Protein AF-A0A9X2QCT7-F1 (afdb_monomer_lite)

pLDDT: mean 88.63, std 10.61, range [37.44, 97.06]

Sequence (73 aa):
MADAVSRMKACAARSVNDQRQHHAPVWSRSYHDHALRKDDDLHAAARYLIANPLRAGLVTHIGDYPFWDAIWV

Radius of gyration: 15.29 Å; chains: 1; bounding box: 25×31×36 Å

Structure (mmCIF, N/CA/C/O backbone):
data_AF-A0A9X2QCT7-F1
#
_entry.id   AF-A0A9X2QCT7-F1
#
loop_
_atom_site.group_PDB
_atom_site.id
_atom_site.type_symbol
_atom_site.label_atom_id
_atom_site.label_alt_id
_atom_site.label_comp_id
_atom_site.label_asym_id
_atom_site.label_entity_id
_atom_site.label_seq_id
_atom_site.pdbx_PDB_ins_code
_atom_site.Cartn_x
_atom_site.Cartn_y
_atom_site.Cartn_z
_atom_site.occupancy
_atom_site.B_iso_or_equiv
_atom_site.auth_seq_id
_atom_site.auth_comp_id
_atom_site.auth_asym_id
_atom_site.auth_atom_id
_atom_site.pdbx_PDB_model_num
ATOM 1 N N . MET A 1 1 ? 10.053 10.378 -7.559 1.00 68.00 1 MET A N 1
ATOM 2 C CA . MET A 1 1 ? 9.241 9.382 -6.820 1.00 68.00 1 MET A CA 1
ATOM 3 C C . MET A 1 1 ? 9.068 9.747 -5.347 1.00 68.00 1 MET A C 1
ATOM 5 O O . MET A 1 1 ? 7.929 9.768 -4.898 1.00 68.00 1 MET A O 1
ATOM 9 N N . ALA A 1 2 ? 10.138 10.085 -4.613 1.00 81.50 2 ALA A N 1
ATOM 10 C CA . ALA A 1 2 ? 10.076 10.374 -3.172 1.00 81.50 2 ALA A CA 1
ATOM 11 C C . ALA A 1 2 ? 8.999 11.405 -2.767 1.00 81.50 2 ALA A C 1
ATOM 13 O O . ALA A 1 2 ? 8.193 11.122 -1.881 1.00 81.50 2 ALA A O 1
ATOM 14 N N . ASP A 1 3 ? 8.909 12.545 -3.461 1.00 89.88 3 ASP A N 1
ATOM 15 C CA . ASP A 1 3 ? 7.922 13.588 -3.134 1.00 89.88 3 ASP A CA 1
ATOM 16 C C . ASP A 1 3 ? 6.474 13.151 -3.369 1.00 89.88 3 ASP A C 1
ATOM 18 O O . ASP A 1 3 ? 5.589 13.462 -2.572 1.00 89.88 3 ASP A O 1
ATOM 22 N N . ALA A 1 4 ? 6.221 12.392 -4.439 1.00 92.50 4 ALA A N 1
ATOM 23 C CA . ALA A 1 4 ? 4.889 11.880 -4.748 1.00 92.50 4 ALA A CA 1
ATOM 24 C C . ALA A 1 4 ? 4.415 10.896 -3.667 1.00 92.50 4 ALA A C 1
ATOM 26 O O . ALA A 1 4 ? 3.312 11.037 -3.138 1.00 92.50 4 ALA A O 1
ATOM 27 N N . VAL A 1 5 ? 5.281 9.955 -3.272 1.00 93.56 5 VAL A N 1
ATOM 28 C CA . VAL A 1 5 ? 4.985 8.988 -2.203 1.00 93.56 5 VAL A CA 1
ATOM 29 C C . VAL A 1 5 ? 4.817 9.695 -0.857 1.00 93.56 5 VAL A C 1
ATOM 31 O O . VAL A 1 5 ? 3.898 9.366 -0.107 1.00 93.56 5 VAL A O 1
ATOM 34 N N . SER A 1 6 ? 5.661 10.687 -0.558 1.00 92.88 6 SER A N 1
ATOM 35 C CA . SER A 1 6 ? 5.576 11.486 0.670 1.00 92.88 6 SER A CA 1
ATOM 36 C C . SER A 1 6 ? 4.233 12.212 0.777 1.00 92.88 6 SER A C 1
ATOM 38 O O . SER A 1 6 ? 3.526 12.072 1.779 1.00 92.88 6 SER A O 1
ATOM 40 N N . ARG A 1 7 ? 3.820 12.908 -0.289 1.00 95.62 7 ARG A N 1
ATOM 41 C CA . ARG A 1 7 ? 2.531 13.613 -0.341 1.00 95.62 7 ARG A CA 1
ATOM 42 C C . ARG A 1 7 ? 1.351 12.654 -0.225 1.00 95.62 7 ARG A C 1
ATOM 44 O O . ARG A 1 7 ? 0.455 12.907 0.575 1.00 95.62 7 ARG A O 1
ATOM 51 N N . MET A 1 8 ? 1.375 11.538 -0.952 1.00 95.81 8 MET A N 1
ATOM 52 C CA . MET A 1 8 ? 0.335 10.508 -0.865 1.00 95.81 8 MET A CA 1
ATOM 53 C C . MET A 1 8 ? 0.192 9.977 0.569 1.00 95.81 8 MET A C 1
ATOM 55 O O . MET A 1 8 ? -0.910 9.985 1.121 1.00 95.81 8 MET A O 1
ATOM 59 N N . LYS A 1 9 ? 1.304 9.570 1.202 1.00 95.75 9 LYS A N 1
ATOM 60 C CA . LYS A 1 9 ? 1.309 9.090 2.592 1.00 95.75 9 LYS A CA 1
ATOM 61 C C . LYS A 1 9 ? 0.770 10.151 3.553 1.00 95.75 9 LYS A C 1
ATOM 63 O O . LYS A 1 9 ? -0.026 9.812 4.427 1.00 95.75 9 LYS A O 1
ATOM 68 N N . ALA A 1 10 ? 1.167 11.414 3.387 1.00 95.44 10 ALA A N 1
ATOM 69 C CA . ALA A 1 10 ? 0.726 12.517 4.238 1.00 95.44 10 ALA A CA 1
ATOM 70 C C . ALA A 1 10 ? -0.781 12.798 4.107 1.00 95.44 10 ALA A C 1
ATOM 72 O O . ALA A 1 10 ? -1.468 12.926 5.122 1.00 95.44 10 ALA A O 1
ATOM 73 N N . CYS A 1 11 ? -1.307 12.851 2.880 1.00 96.75 11 CYS A N 1
ATOM 74 C CA . CYS A 1 11 ? -2.735 13.051 2.623 1.00 96.75 11 CYS A CA 1
ATOM 75 C C . CYS A 1 11 ? -3.577 11.910 3.210 1.00 96.75 11 CYS A C 1
ATOM 77 O O . CYS A 1 11 ? -4.532 12.168 3.944 1.00 96.75 11 CYS A O 1
ATOM 79 N N . ALA A 1 12 ? -3.189 10.658 2.953 1.00 95.94 12 ALA A N 1
ATOM 80 C CA . ALA A 1 12 ? -3.898 9.496 3.481 1.00 95.94 12 ALA A CA 1
ATOM 81 C C . ALA A 1 12 ? -3.830 9.427 5.016 1.00 95.94 12 ALA A C 1
ATOM 83 O O . ALA A 1 12 ? -4.848 9.206 5.666 1.00 95.94 12 ALA A O 1
ATOM 84 N N . ALA A 1 13 ? -2.656 9.670 5.613 1.00 96.81 13 ALA A N 1
ATOM 85 C CA . ALA A 1 13 ? -2.496 9.645 7.067 1.00 96.81 13 ALA A CA 1
ATOM 86 C C . ALA A 1 13 ? -3.351 10.711 7.762 1.00 96.81 13 ALA A C 1
ATOM 88 O O . ALA A 1 13 ? -3.918 10.434 8.816 1.00 96.81 13 ALA A O 1
ATOM 89 N N . ARG A 1 14 ? -3.473 11.906 7.167 1.00 96.31 14 ARG A N 1
ATOM 90 C CA . ARG A 1 14 ? -4.357 12.961 7.675 1.00 96.31 14 ARG A CA 1
ATOM 91 C C . ARG A 1 14 ? -5.810 12.500 7.683 1.00 96.31 14 ARG A C 1
A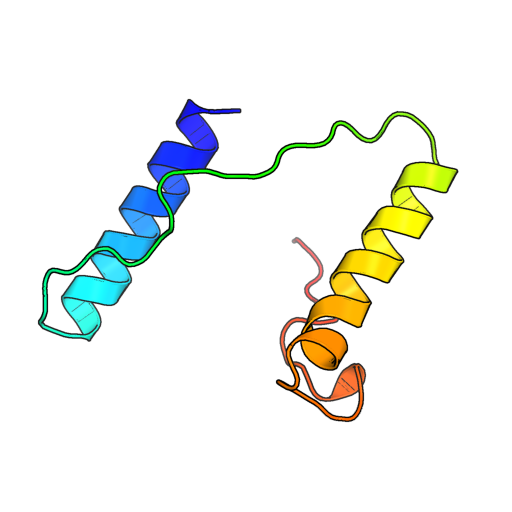TOM 93 O O . ARG A 1 14 ? -6.413 12.478 8.744 1.00 96.31 14 ARG A O 1
ATOM 100 N N . SER A 1 15 ? -6.319 12.028 6.542 1.00 97.00 15 SER A N 1
ATOM 101 C CA . SER A 1 15 ? -7.703 11.546 6.442 1.00 97.00 15 SER A CA 1
ATOM 102 C C . SER A 1 15 ? -8.002 10.404 7.421 1.00 97.00 15 SER A C 1
ATOM 104 O O . SER A 1 15 ? -9.049 10.400 8.063 1.00 97.00 15 SER A O 1
ATOM 106 N N . VAL A 1 16 ? -7.075 9.455 7.583 1.00 96.88 16 VAL A N 1
ATOM 107 C CA . VAL A 1 16 ? -7.230 8.340 8.529 1.00 96.88 16 VAL A CA 1
ATOM 108 C C . VAL A 1 16 ? -7.241 8.826 9.979 1.00 96.88 16 VAL A C 1
ATOM 110 O O . VAL A 1 16 ? -8.069 8.372 10.765 1.00 96.88 16 VAL A O 1
ATOM 113 N N . ASN A 1 17 ? -6.340 9.736 10.348 1.00 97.06 17 ASN A N 1
ATOM 114 C CA . ASN A 1 17 ? -6.273 10.259 11.713 1.00 97.06 17 ASN A CA 1
ATOM 115 C C . ASN A 1 17 ? -7.492 11.120 12.057 1.00 97.06 17 ASN A C 1
ATOM 117 O O . ASN A 1 17 ? -8.008 11.005 13.169 1.00 97.06 17 ASN A O 1
ATOM 121 N N . ASP A 1 18 ? -8.000 11.894 11.096 1.00 96.69 18 ASP A N 1
ATOM 122 C CA . ASP A 1 18 ? -9.238 12.658 11.250 1.00 96.69 18 ASP A CA 1
ATOM 123 C C . ASP A 1 18 ? -10.428 11.707 11.466 1.00 96.69 18 ASP A C 1
ATOM 125 O O . ASP A 1 18 ? -11.214 11.894 12.389 1.00 96.69 18 ASP A O 1
ATOM 129 N N . GLN A 1 19 ? -10.532 10.616 10.701 1.00 96.81 19 GLN A N 1
ATOM 130 C CA . GLN A 1 19 ? -11.589 9.611 10.898 1.00 96.81 19 GLN A CA 1
ATOM 131 C C . GLN A 1 19 ? -11.482 8.885 12.248 1.00 96.81 19 GLN A C 1
ATOM 133 O O . GLN A 1 19 ? -12.496 8.564 12.863 1.00 96.81 19 GLN A O 1
ATOM 138 N N . ARG A 1 20 ? -10.258 8.626 12.723 1.00 96.06 20 ARG A N 1
ATOM 139 C CA . ARG A 1 20 ? -10.000 7.943 14.002 1.00 96.06 20 ARG A CA 1
ATOM 140 C C . ARG A 1 20 ? -10.072 8.867 15.218 1.00 96.06 20 ARG A C 1
ATOM 142 O O . ARG A 1 20 ? -10.022 8.357 16.332 1.00 96.06 20 ARG A O 1
ATOM 149 N N . GLN A 1 21 ? -10.139 10.188 15.019 1.00 95.12 21 GLN A N 1
ATOM 150 C CA . GLN A 1 21 ? -10.020 11.204 16.077 1.00 95.12 21 GLN A CA 1
ATOM 151 C C . GLN A 1 21 ? -8.749 11.019 16.929 1.00 95.12 21 GLN A C 1
ATOM 153 O O . GLN A 1 21 ? -8.739 11.252 18.137 1.00 95.12 21 GLN A O 1
ATOM 158 N N . HIS A 1 22 ? -7.666 10.552 16.301 1.00 93.44 22 HIS A N 1
ATOM 159 C CA . HIS A 1 22 ? -6.424 10.215 16.987 1.00 93.44 22 HIS A CA 1
ATOM 160 C C . HIS A 1 22 ? -5.217 10.471 16.084 1.00 93.44 22 HIS A C 1
ATOM 162 O O . HIS A 1 22 ? -5.163 9.996 14.951 1.00 93.44 22 HIS A O 1
ATOM 168 N N . HIS A 1 23 ? -4.215 11.184 16.599 1.00 92.19 23 HIS A N 1
ATOM 169 C CA . HIS A 1 23 ? -3.011 11.537 15.850 1.00 92.19 23 HIS A CA 1
ATOM 170 C C . HIS A 1 23 ? -1.872 10.566 16.165 1.00 92.19 23 HIS A C 1
ATOM 172 O O . HIS A 1 23 ? -1.116 10.758 17.115 1.00 92.19 23 HIS A O 1
ATOM 178 N N . ALA A 1 24 ? -1.728 9.533 15.335 1.00 94.81 24 ALA A N 1
ATOM 179 C CA . ALA A 1 24 ? -0.607 8.597 15.399 1.00 94.81 24 ALA A CA 1
ATOM 180 C C . ALA A 1 24 ? 0.024 8.370 14.014 1.00 94.81 24 ALA A C 1
ATOM 182 O O . ALA A 1 24 ? -0.615 8.630 12.987 1.00 94.81 24 ALA A O 1
ATOM 183 N N . PRO A 1 25 ? 1.278 7.883 13.950 1.00 95.25 25 PRO A N 1
ATOM 184 C CA . PRO A 1 25 ? 1.864 7.427 12.697 1.00 95.25 25 PRO A CA 1
ATOM 185 C C . PRO A 1 25 ? 1.012 6.315 12.070 1.00 95.25 25 PRO A C 1
ATOM 187 O O . PRO A 1 25 ? 0.808 5.266 12.675 1.00 95.25 25 PRO A O 1
ATOM 190 N N . VAL A 1 26 ? 0.523 6.546 10.849 1.00 96.56 26 VAL A N 1
ATOM 191 C CA . VAL A 1 26 ? -0.254 5.554 10.080 1.00 96.56 26 VAL A CA 1
ATOM 192 C C . VAL A 1 26 ? 0.661 4.672 9.227 1.00 96.56 26 VAL A C 1
ATOM 194 O O . VAL A 1 26 ? 0.401 3.486 9.054 1.00 96.56 26 VAL A O 1
ATOM 197 N N . TRP A 1 27 ? 1.750 5.244 8.706 1.00 95.62 27 TRP A N 1
ATOM 198 C CA . TRP A 1 27 ? 2.666 4.576 7.781 1.00 95.62 27 TRP A CA 1
ATOM 199 C C . TRP A 1 27 ? 4.044 4.350 8.400 1.00 95.62 27 TRP A C 1
ATOM 201 O O . TRP A 1 27 ? 4.532 5.173 9.176 1.00 95.62 27 TRP A O 1
ATOM 211 N N . SER A 1 28 ? 4.729 3.291 7.956 1.00 94.00 28 SER A N 1
ATOM 212 C CA . SER A 1 28 ? 6.178 3.165 8.146 1.00 94.00 28 SER A CA 1
ATOM 213 C C . SER A 1 28 ? 6.923 4.308 7.442 1.00 94.00 28 SER A C 1
ATOM 215 O O . SER A 1 28 ? 6.492 4.799 6.386 1.00 94.00 28 SER A O 1
ATOM 217 N N . ARG A 1 29 ? 8.066 4.712 8.018 1.00 90.69 29 ARG A N 1
ATOM 218 C CA . ARG A 1 29 ? 8.919 5.796 7.498 1.00 90.69 29 ARG A CA 1
ATOM 219 C C . ARG A 1 29 ? 9.430 5.493 6.088 1.00 90.69 29 ARG A C 1
ATOM 221 O O . ARG A 1 29 ? 9.478 6.392 5.256 1.00 90.69 29 ARG A O 1
ATOM 228 N N . SER A 1 30 ? 9.736 4.231 5.801 1.00 92.31 30 SER A N 1
ATOM 229 C CA . SER A 1 30 ? 10.299 3.809 4.516 1.00 92.31 30 SER A CA 1
ATOM 230 C C . SER A 1 30 ? 9.227 3.370 3.516 1.00 92.31 30 SER A C 1
ATOM 232 O O . SER A 1 30 ? 8.070 3.114 3.866 1.00 92.31 30 SER A O 1
ATOM 234 N N . TYR A 1 31 ? 9.603 3.306 2.243 1.00 91.06 31 TYR A N 1
ATOM 235 C CA . TYR A 1 31 ? 8.840 2.660 1.179 1.00 91.06 31 TYR A CA 1
ATOM 236 C C . TYR A 1 31 ? 9.799 1.816 0.333 1.00 91.06 31 TYR A C 1
ATOM 238 O O . TYR A 1 31 ? 11.003 2.061 0.344 1.00 91.06 31 TYR A O 1
ATOM 246 N N . HIS A 1 32 ? 9.264 0.820 -0.366 1.00 89.00 32 HIS A N 1
ATOM 247 C CA . HIS A 1 32 ? 10.027 0.012 -1.310 1.00 89.00 32 HIS A CA 1
ATOM 248 C C . HIS A 1 32 ? 9.722 0.501 -2.723 1.00 89.00 32 HIS A C 1
ATOM 250 O O . HIS A 1 32 ? 8.556 0.508 -3.119 1.00 89.00 32 HIS A O 1
ATOM 256 N N . ASP A 1 33 ? 10.744 0.920 -3.466 1.00 88.12 33 ASP A N 1
ATOM 257 C CA . ASP A 1 33 ? 10.651 1.160 -4.901 1.00 88.12 33 ASP A CA 1
ATOM 258 C C . ASP A 1 33 ? 11.462 0.127 -5.682 1.00 88.12 33 ASP A C 1
ATOM 260 O O . ASP A 1 33 ? 12.563 -0.277 -5.313 1.00 88.12 33 ASP A O 1
ATOM 264 N N . HIS A 1 34 ? 10.878 -0.341 -6.778 1.00 85.69 34 HIS A N 1
ATOM 265 C CA . HIS A 1 34 ? 11.549 -1.218 -7.718 1.00 85.69 34 HIS A CA 1
ATOM 266 C C . HIS A 1 34 ? 11.122 -0.829 -9.130 1.00 85.69 34 HIS A C 1
ATOM 268 O O . HIS A 1 34 ? 9.934 -0.825 -9.447 1.00 85.69 34 HIS A O 1
ATOM 274 N N . ALA A 1 35 ? 12.090 -0.455 -9.965 1.00 86.75 35 ALA A N 1
ATOM 275 C CA . ALA A 1 35 ? 11.832 -0.119 -11.357 1.00 86.75 35 ALA A CA 1
ATOM 276 C C . ALA A 1 35 ? 11.684 -1.408 -12.176 1.00 86.75 35 ALA A C 1
ATOM 278 O O . ALA A 1 35 ? 12.648 -2.161 -12.300 1.00 86.75 35 ALA A O 1
ATOM 279 N N . LEU A 1 36 ? 10.502 -1.630 -12.751 1.00 87.19 36 LEU A N 1
ATOM 280 C CA . LEU A 1 36 ? 10.241 -2.736 -13.675 1.00 87.19 36 LEU A CA 1
ATOM 281 C C . LEU A 1 36 ? 10.882 -2.413 -15.028 1.00 87.19 36 LEU A C 1
ATOM 283 O O . LEU A 1 36 ? 10.649 -1.330 -15.570 1.00 87.19 36 LEU A O 1
ATOM 287 N N . ARG A 1 37 ? 11.737 -3.303 -15.545 1.00 82.62 37 ARG A N 1
ATOM 288 C CA . ARG A 1 37 ? 12.551 -3.030 -16.748 1.00 82.62 37 ARG A CA 1
ATOM 289 C C . ARG A 1 37 ? 12.228 -3.945 -17.925 1.00 82.62 37 ARG A C 1
ATOM 291 O O . ARG A 1 37 ? 12.609 -3.613 -19.045 1.00 82.62 37 ARG A O 1
ATOM 298 N N . LYS A 1 38 ? 11.571 -5.081 -17.687 1.00 81.94 38 LYS A N 1
ATOM 299 C CA . LYS A 1 38 ? 11.172 -6.053 -18.714 1.00 81.94 38 LYS A CA 1
ATOM 300 C C . LYS A 1 38 ? 9.754 -6.564 -18.467 1.00 81.94 38 LYS A C 1
ATOM 302 O O . LYS A 1 38 ? 9.271 -6.532 -17.338 1.00 81.94 38 LYS A O 1
ATOM 307 N N . ASP A 1 39 ? 9.126 -7.103 -19.505 1.00 71.50 39 ASP A N 1
ATOM 308 C CA . ASP A 1 39 ? 7.757 -7.632 -19.426 1.00 71.50 39 ASP A CA 1
ATOM 309 C C . ASP A 1 39 ? 7.626 -8.812 -18.445 1.00 71.50 39 ASP A C 1
ATOM 311 O O . ASP A 1 39 ? 6.631 -8.923 -17.728 1.00 71.50 39 ASP A O 1
ATOM 315 N N . ASP A 1 40 ? 8.662 -9.648 -18.317 1.00 70.31 40 ASP A N 1
ATOM 316 C CA . ASP A 1 40 ? 8.694 -10.716 -17.306 1.00 70.31 40 ASP A CA 1
ATOM 317 C C . ASP A 1 40 ? 8.668 -10.162 -15.871 1.00 70.31 40 ASP A C 1
ATOM 319 O O . ASP A 1 40 ? 8.017 -10.742 -14.993 1.00 70.31 40 ASP A O 1
ATOM 323 N N . ASP A 1 41 ? 9.304 -9.007 -15.635 1.00 81.94 41 ASP A N 1
ATOM 324 C CA . ASP A 1 41 ? 9.279 -8.337 -14.330 1.00 81.94 41 ASP A CA 1
ATOM 325 C C . ASP A 1 41 ? 7.861 -7.844 -14.010 1.00 81.94 41 ASP A C 1
ATOM 327 O O . ASP A 1 41 ? 7.435 -7.886 -12.855 1.00 81.94 41 ASP A O 1
ATOM 331 N N . LEU A 1 42 ? 7.102 -7.421 -15.029 1.00 86.38 42 LEU A N 1
ATOM 332 C CA . LEU A 1 42 ? 5.723 -6.963 -14.867 1.00 86.38 42 LEU A CA 1
ATOM 333 C C . LEU A 1 42 ? 4.792 -8.109 -14.461 1.00 86.38 42 LEU A C 1
ATOM 335 O O . LEU A 1 42 ? 4.026 -7.963 -13.508 1.00 86.38 42 LEU A O 1
ATOM 339 N N . HIS A 1 43 ? 4.879 -9.266 -15.122 1.00 87.38 43 HIS A N 1
ATOM 340 C CA . HIS A 1 43 ? 4.084 -10.436 -14.735 1.00 87.38 43 HIS A CA 1
ATOM 341 C C . HIS A 1 43 ? 4.441 -10.939 -13.334 1.00 87.38 43 HIS A C 1
ATOM 343 O O . HIS A 1 43 ? 3.550 -11.306 -12.561 1.00 87.38 43 HIS A O 1
ATOM 349 N N . ALA A 1 44 ? 5.728 -10.948 -12.983 1.00 88.50 44 ALA A N 1
ATOM 350 C CA . ALA A 1 44 ? 6.171 -11.316 -11.643 1.00 88.50 44 ALA A CA 1
ATOM 351 C C . ALA A 1 44 ? 5.646 -10.333 -10.583 1.00 88.50 44 ALA A C 1
ATOM 353 O O . ALA A 1 44 ? 5.118 -10.764 -9.555 1.00 88.50 44 ALA A O 1
ATOM 354 N N . ALA A 1 45 ? 5.715 -9.027 -10.852 1.00 89.06 45 ALA A N 1
ATOM 355 C CA . ALA A 1 45 ? 5.188 -7.993 -9.967 1.00 89.06 45 ALA A CA 1
ATOM 356 C C . ALA A 1 45 ? 3.664 -8.087 -9.809 1.00 89.06 45 ALA A C 1
ATOM 358 O O . ALA A 1 45 ? 3.164 -8.031 -8.686 1.00 89.06 45 ALA A O 1
ATOM 359 N N . ALA A 1 46 ? 2.925 -8.300 -10.900 1.00 87.8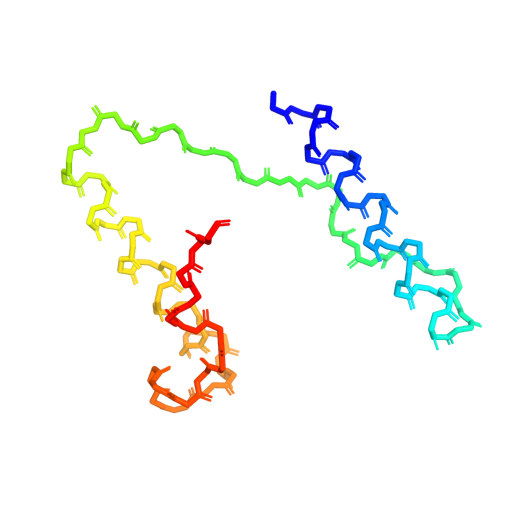8 46 ALA A N 1
ATOM 360 C CA . ALA A 1 46 ? 1.476 -8.484 -10.856 1.00 87.88 46 ALA A CA 1
ATOM 361 C C . ALA A 1 46 ? 1.095 -9.701 -10.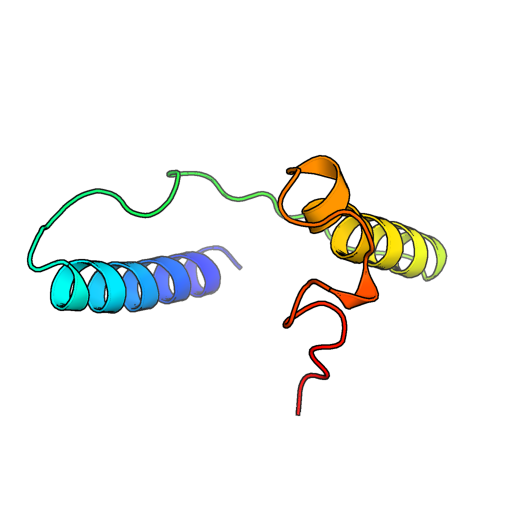001 1.00 87.88 46 ALA A C 1
ATOM 363 O O . ALA A 1 46 ? 0.282 -9.584 -9.084 1.00 87.88 46 ALA A O 1
ATOM 364 N N . ARG A 1 47 ? 1.746 -10.852 -10.220 1.00 89.12 47 ARG A N 1
ATOM 365 C CA . ARG A 1 47 ? 1.539 -12.055 -9.394 1.00 89.12 47 ARG A CA 1
ATOM 366 C C . ARG A 1 47 ? 1.852 -11.798 -7.923 1.00 89.12 47 ARG A C 1
ATOM 368 O O . ARG A 1 47 ? 1.111 -12.259 -7.060 1.00 89.12 47 ARG A O 1
ATOM 375 N N . TYR A 1 48 ? 2.922 -11.057 -7.638 1.00 89.56 48 TYR A N 1
ATOM 376 C CA . TYR A 1 48 ? 3.280 -10.687 -6.272 1.00 89.56 48 TYR A CA 1
ATOM 377 C C . TYR A 1 48 ? 2.186 -9.840 -5.608 1.00 89.56 48 TYR A C 1
ATOM 379 O O . TYR A 1 48 ? 1.747 -10.166 -4.506 1.00 89.56 48 TYR A O 1
ATOM 387 N N . LEU A 1 49 ? 1.708 -8.792 -6.284 1.00 88.31 49 LEU A N 1
ATOM 388 C CA . LEU A 1 49 ? 0.658 -7.910 -5.767 1.00 88.31 49 LEU A CA 1
ATOM 389 C C . LEU A 1 49 ? -0.646 -8.668 -5.497 1.00 88.31 49 LEU A C 1
ATOM 391 O O . LEU A 1 49 ? -1.196 -8.554 -4.404 1.00 88.31 49 LE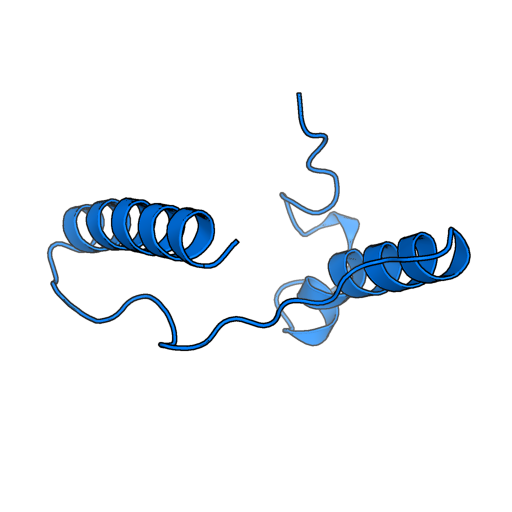U A O 1
ATOM 395 N N . ILE A 1 50 ? -1.090 -9.485 -6.453 1.00 89.31 50 ILE A N 1
ATOM 396 C CA . ILE A 1 50 ? -2.333 -10.264 -6.359 1.00 89.31 50 ILE A CA 1
ATOM 397 C C . ILE A 1 50 ? -2.251 -11.317 -5.236 1.00 89.31 50 ILE A C 1
ATOM 399 O O . ILE A 1 50 ? -3.245 -11.602 -4.573 1.00 89.31 50 ILE A O 1
ATOM 403 N N . ALA A 1 51 ? -1.065 -11.874 -4.973 1.00 91.69 51 ALA A N 1
ATOM 404 C CA . ALA A 1 51 ? -0.860 -12.858 -3.910 1.00 91.69 51 ALA A CA 1
ATOM 405 C C . ALA A 1 51 ? -0.660 -12.241 -2.510 1.00 91.69 51 ALA A C 1
ATOM 407 O O . ALA A 1 51 ? -0.723 -12.964 -1.513 1.00 91.69 51 ALA A O 1
ATOM 408 N N . ASN A 1 52 ? -0.407 -10.934 -2.391 1.00 92.69 52 ASN A N 1
ATOM 409 C CA . ASN A 1 52 ? -0.141 -10.302 -1.093 1.00 92.69 52 ASN A CA 1
ATOM 410 C C . ASN A 1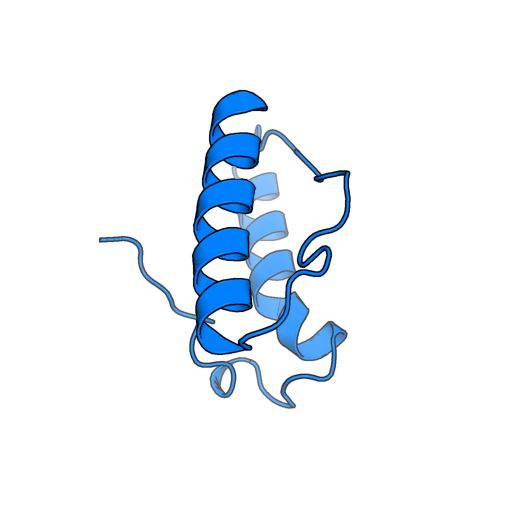 52 ? -1.290 -10.435 -0.079 1.00 92.69 52 ASN A C 1
ATOM 412 O O . ASN A 1 52 ? -0.991 -10.749 1.073 1.00 92.69 52 ASN A O 1
ATOM 416 N N . PRO A 1 53 ? -2.573 -10.260 -0.450 1.00 93.50 53 PRO A N 1
ATOM 417 C CA . PRO A 1 53 ? -3.687 -10.455 0.477 1.00 93.50 53 PRO A CA 1
ATOM 418 C C . PRO A 1 53 ? -3.736 -11.868 1.072 1.00 93.50 53 PRO A C 1
ATOM 420 O O . PRO A 1 53 ? -3.944 -12.010 2.276 1.00 93.50 53 PRO A O 1
ATOM 423 N N . LEU A 1 54 ? -3.461 -12.900 0.260 1.00 94.38 54 LEU A N 1
ATOM 424 C CA . LEU A 1 54 ? -3.347 -14.287 0.729 1.00 94.38 54 LEU A CA 1
ATOM 425 C C . LEU A 1 54 ? -2.184 -14.444 1.712 1.00 94.38 54 LEU A C 1
ATOM 427 O O . LEU A 1 54 ? -2.345 -14.991 2.799 1.00 94.38 54 LEU A O 1
ATOM 431 N N . ARG A 1 55 ? -1.003 -13.929 1.350 1.00 94.12 55 ARG A N 1
ATOM 432 C CA . ARG A 1 55 ? 0.205 -14.008 2.189 1.00 94.12 55 ARG A CA 1
ATOM 433 C C . ARG A 1 55 ? 0.054 -13.271 3.519 1.00 94.12 55 ARG A C 1
ATOM 435 O O . ARG A 1 55 ? 0.651 -13.681 4.507 1.00 94.12 55 ARG A O 1
ATOM 442 N N . ALA A 1 56 ? -0.713 -12.185 3.530 1.00 94.38 56 ALA A N 1
ATOM 443 C CA . ALA A 1 56 ? -1.033 -11.414 4.725 1.00 94.38 56 ALA A CA 1
ATOM 444 C C . ALA A 1 56 ? -2.161 -12.045 5.565 1.00 94.38 56 ALA A C 1
ATOM 446 O O . ALA A 1 56 ? -2.471 -11.524 6.634 1.00 94.38 56 ALA A O 1
ATOM 447 N N . GLY A 1 57 ? -2.779 -13.138 5.097 1.00 95.38 57 GLY A N 1
ATOM 448 C CA . GLY A 1 57 ? -3.892 -13.801 5.777 1.00 95.38 57 GLY A CA 1
ATOM 449 C C . GLY A 1 57 ? -5.188 -12.986 5.781 1.00 95.38 57 GLY A C 1
ATOM 450 O O . GLY A 1 57 ? -6.056 -1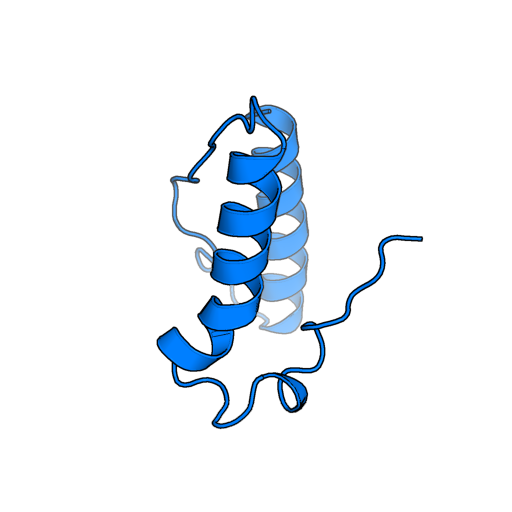3.237 6.610 1.00 95.38 57 GLY A O 1
ATOM 451 N N . LEU A 1 58 ? -5.320 -12.001 4.885 1.00 94.12 58 LEU A N 1
ATOM 452 C CA . LEU A 1 58 ? -6.515 -11.155 4.798 1.00 94.12 58 LEU A CA 1
ATOM 453 C C . LEU A 1 58 ? -7.693 -11.890 4.152 1.00 94.12 58 LEU A C 1
ATOM 455 O O . LEU A 1 58 ? -8.842 -11.571 4.441 1.00 94.12 58 LEU A O 1
ATOM 459 N N . VAL A 1 59 ? -7.406 -12.851 3.271 1.00 95.25 59 VAL A N 1
ATOM 460 C CA . VAL A 1 59 ? -8.390 -13.647 2.527 1.00 95.25 59 VAL A CA 1
ATOM 461 C C . VAL A 1 59 ? -7.894 -15.080 2.334 1.00 95.25 59 VAL A C 1
ATOM 463 O O . VAL A 1 59 ? -6.694 -15.339 2.438 1.00 95.25 59 VAL A O 1
ATOM 466 N N . THR A 1 60 ? -8.811 -16.005 2.034 1.00 95.81 60 THR A N 1
ATOM 467 C CA . THR A 1 60 ? -8.475 -17.406 1.700 1.00 95.81 60 THR A CA 1
ATOM 468 C C . THR A 1 60 ? -8.456 -17.660 0.195 1.00 95.81 60 THR A C 1
ATOM 470 O O . THR A 1 60 ? -7.690 -18.502 -0.269 1.00 95.81 60 THR A O 1
ATOM 473 N N . HIS A 1 61 ? -9.234 -16.888 -0.569 1.00 93.38 61 HIS A N 1
ATOM 474 C CA . HIS A 1 61 ? -9.207 -16.865 -2.025 1.00 93.38 61 HIS A CA 1
ATOM 475 C C . HIS A 1 61 ? -8.946 -15.439 -2.513 1.00 93.38 61 HIS A C 1
ATOM 477 O O . HIS A 1 61 ? -9.396 -14.464 -1.919 1.00 93.38 61 HIS A O 1
ATOM 483 N N . ILE A 1 62 ? -8.203 -15.306 -3.614 1.00 89.56 62 ILE A N 1
ATOM 484 C CA . ILE A 1 62 ? -7.799 -13.999 -4.164 1.00 89.56 62 ILE A CA 1
ATOM 485 C C . ILE A 1 62 ? -9.021 -13.138 -4.500 1.00 89.56 62 ILE A C 1
ATOM 487 O O . ILE A 1 62 ? -9.030 -11.950 -4.194 1.00 89.56 62 ILE A O 1
ATOM 491 N N . GLY A 1 63 ? -10.058 -13.756 -5.077 1.00 89.38 63 GLY A N 1
ATOM 492 C CA . GLY A 1 63 ? -11.291 -13.073 -5.474 1.00 89.38 63 GLY A CA 1
ATOM 493 C C . GLY A 1 63 ? -12.087 -12.474 -4.312 1.00 89.38 63 GLY A C 1
ATOM 494 O O . GLY A 1 63 ? -12.936 -11.622 -4.549 1.00 89.38 63 GLY A O 1
ATOM 495 N N . ASP A 1 64 ? -11.789 -12.861 -3.068 1.00 92.50 64 ASP A N 1
ATOM 496 C CA . ASP A 1 64 ? -12.458 -12.316 -1.885 1.00 92.50 64 ASP A CA 1
ATOM 497 C C . ASP A 1 64 ? -11.901 -10.939 -1.489 1.00 92.50 64 ASP A C 1
ATOM 499 O O . ASP A 1 64 ? -12.497 -10.250 -0.662 1.00 92.50 64 ASP A O 1
ATOM 503 N N . TYR A 1 65 ? -10.738 -10.534 -2.019 1.00 92.00 65 TYR A N 1
ATOM 504 C CA . TYR A 1 65 ? -10.108 -9.267 -1.651 1.00 92.00 65 TYR A CA 1
ATOM 505 C C . TYR A 1 65 ? -10.647 -8.127 -2.521 1.00 92.00 65 TYR A C 1
ATOM 507 O O . TYR A 1 65 ? -10.219 -8.033 -3.660 1.00 92.00 65 TYR A O 1
ATOM 515 N N . PRO A 1 66 ? -11.481 -7.190 -2.031 1.00 87.38 66 PRO A N 1
ATOM 516 C CA . PRO A 1 66 ? -12.253 -6.266 -2.884 1.00 87.38 66 PRO A CA 1
ATOM 517 C C . PRO A 1 66 ? -11.449 -5.318 -3.787 1.00 87.38 66 PRO A C 1
ATOM 519 O O . PRO A 1 66 ? -12.030 -4.571 -4.563 1.00 87.38 66 PRO A O 1
ATOM 522 N N . PHE A 1 67 ? -10.125 -5.295 -3.643 1.00 86.69 67 PHE A N 1
ATOM 523 C CA . PHE A 1 67 ? -9.212 -4.452 -4.408 1.00 86.69 67 PHE A CA 1
ATOM 524 C C . PHE A 1 67 ? -8.273 -5.278 -5.309 1.00 86.69 67 PHE A C 1
ATOM 526 O O . PHE A 1 67 ? -7.261 -4.754 -5.774 1.00 86.69 67 PHE A O 1
ATOM 533 N N . TRP A 1 68 ? -8.558 -6.572 -5.518 1.00 84.12 68 TRP A N 1
ATOM 534 C CA . TRP A 1 68 ? -7.727 -7.487 -6.313 1.00 84.12 68 TRP A CA 1
ATOM 535 C C . TRP A 1 68 ? -7.751 -7.162 -7.813 1.00 84.12 68 TRP A C 1
ATOM 537 O O . TRP A 1 68 ? -6.746 -7.355 -8.497 1.00 84.12 68 TRP A O 1
ATOM 547 N N . ASP A 1 69 ? -8.881 -6.651 -8.300 1.00 76.44 69 ASP A N 1
ATOM 548 C CA . ASP A 1 69 ? -9.180 -6.317 -9.693 1.00 76.44 69 ASP A CA 1
ATOM 549 C C . ASP A 1 69 ? -9.302 -4.807 -9.916 1.00 76.44 69 ASP A C 1
ATOM 551 O O . ASP A 1 69 ? -9.942 -4.376 -10.871 1.00 76.44 69 ASP A O 1
ATOM 555 N N . ALA A 1 70 ? -8.707 -3.987 -9.045 1.00 69.75 70 ALA A N 1
ATOM 556 C CA . ALA A 1 70 ? -8.760 -2.538 -9.176 1.00 69.75 70 ALA A CA 1
ATOM 557 C C . ALA A 1 70 ? -8.127 -2.090 -10.512 1.00 69.75 70 ALA A C 1
ATOM 559 O O . ALA A 1 70 ? -6.909 -1.937 -10.634 1.00 69.75 70 ALA A O 1
ATOM 560 N N . ILE A 1 71 ? -8.976 -1.893 -11.524 1.00 60.41 71 ILE A N 1
ATOM 561 C CA . ILE A 1 71 ? -8.620 -1.325 -12.822 1.00 60.41 71 ILE A CA 1
ATOM 562 C C . ILE A 1 71 ? -8.499 0.186 -12.625 1.00 60.41 71 ILE A C 1
ATOM 564 O O . ILE A 1 71 ? -9.451 0.854 -12.223 1.00 60.41 71 ILE A O 1
ATOM 568 N N . TRP A 1 72 ? -7.311 0.722 -12.892 1.00 50.81 72 TRP A N 1
ATOM 569 C CA . TRP A 1 72 ? -7.069 2.161 -12.886 1.00 50.81 72 TRP A CA 1
ATOM 570 C C . TRP A 1 72 ? -7.766 2.794 -14.100 1.00 50.81 72 TRP A C 1
ATOM 572 O O . TRP A 1 72 ? -7.389 2.507 -15.236 1.00 50.81 72 TRP A O 1
ATOM 582 N N . VAL A 1 73 ? -8.796 3.609 -13.841 1.00 37.44 73 VAL A N 1
ATOM 583 C CA . VAL A 1 73 ? -9.486 4.483 -14.813 1.00 37.44 73 VAL A CA 1
ATOM 584 C C . VAL A 1 73 ? -8.808 5.846 -14.848 1.00 37.44 73 VAL A C 1
ATOM 586 O O . VAL A 1 73 ? -8.427 6.332 -13.757 1.00 37.44 73 VAL A O 1
#

Foldseek 3Di:
DVVVVVVVLVVVLVVVCVVVVHDDRPDDPDDDDDDDDDPVSVVVVLVVVLCVCVVVVVDVDSVVPPCSPPDDD

Secondary structure (DSSP, 8-state):
-HHHHHHHHHHHHHHHHHHHT-----S-S--------SHHHHHHHHHHHHHHHHHTTS-SSGGGSTTTT----